Protein AF-A0A7K6EXL4-F1 (afdb_monomer_lite)

pLDDT: mean 89.22, std 12.32, range [44.78, 97.88]

Secondary structure (DSSP, 8-state):
---SS-TTTTTTTTS-HHHHHHHHHHHHHHTTT-HHHHHHHHHHHHHHHHHTT------HHHHT----PPTT----

Foldseek 3Di:
DDDPAAQCNQQCVVDPCVVLVVVLVVQCVVVVNDLVSVLVSVVVSVVVSVVSVGGGHDPCVVSVPDDPDDPPDDDD

InterPro domains:
  IPR014853 VWF/SSPO/Zonadhesin-like, cysteine-rich domain [PF08742] (5-66)
  IPR014853 VWF/SSPO/Zonadhesin-like, cysteine-rich domain [SM00832] (1-66)
  IPR050780 Mucin/von Willebrand/Thrombospondin superfamily [PTHR11339] (5-76)

Structure (mmCIF, N/CA/C/O backbone):
data_AF-A0A7K6EXL4-F1
#
_entry.id   AF-A0A7K6EXL4-F1
#
loop_
_atom_site.group_PDB
_atom_site.id
_atom_site.type_symbol
_atom_site.label_atom_id
_atom_site.label_alt_id
_atom_site.label_comp_id
_atom_site.label_asym_id
_atom_site.label_entity_id
_atom_site.label_seq_id
_atom_site.pdbx_PDB_ins_code
_atom_site.Cartn_x
_atom_site.Cartn_y
_atom_site.Cartn_z
_atom_site.occupancy
_atom_site.B_iso_or_equiv
_atom_site.auth_seq_id
_atom_site.auth_comp_id
_atom_site.auth_asym_id
_atom_site.auth_atom_id
_atom_site.pdbx_PDB_model_num
ATOM 1 N N . LYS A 1 1 ? -12.076 -20.015 3.399 1.00 44.78 1 LYS A N 1
ATOM 2 C CA . LYS A 1 1 ? -13.193 -19.035 3.406 1.00 44.78 1 LYS A CA 1
ATOM 3 C C . LYS A 1 1 ? -12.682 -17.739 2.774 1.00 44.78 1 LYS A C 1
ATOM 5 O O . LYS A 1 1 ? -11.828 -17.109 3.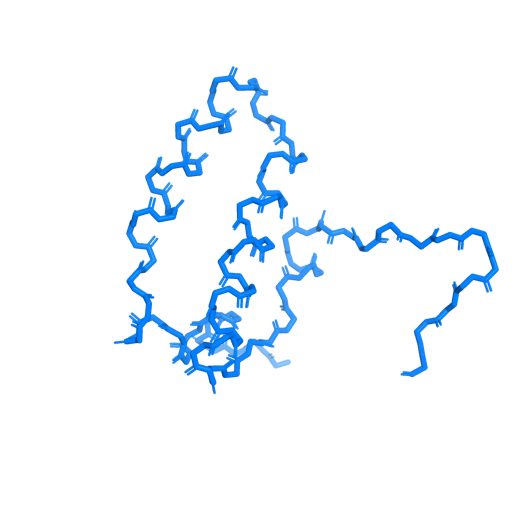376 1.00 44.78 1 LYS A O 1
ATOM 10 N N . LYS A 1 2 ? -13.100 -17.385 1.549 1.00 45.75 2 LYS A N 1
ATOM 11 C CA . LYS A 1 2 ? -12.771 -16.077 0.946 1.00 45.75 2 LYS A CA 1
ATOM 12 C C . LYS A 1 2 ? -13.608 -15.024 1.675 1.00 45.75 2 LYS A C 1
ATOM 14 O O . LYS A 1 2 ? -14.831 -15.084 1.604 1.00 45.75 2 LYS A O 1
ATOM 19 N N . SER A 1 3 ? -12.972 -14.126 2.424 1.00 55.91 3 SER A N 1
ATOM 20 C CA . SER A 1 3 ? -13.659 -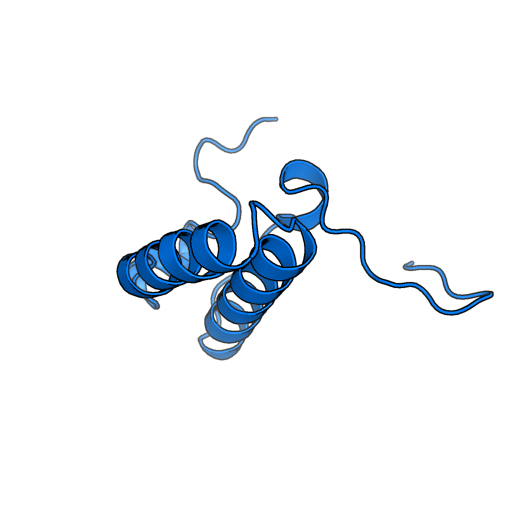12.940 2.940 1.00 55.91 3 SER A CA 1
ATOM 21 C C . SER A 1 3 ? -14.085 -12.091 1.742 1.00 55.91 3 SER A C 1
ATOM 23 O O . SER A 1 3 ? -13.251 -11.761 0.901 1.00 55.91 3 SER A O 1
ATOM 25 N N . PHE A 1 4 ? -15.373 -11.757 1.641 1.00 63.19 4 PHE A N 1
ATOM 26 C CA . PHE A 1 4 ? -15.925 -10.890 0.586 1.00 63.19 4 PHE A CA 1
ATOM 27 C C . PHE A 1 4 ? -15.423 -9.440 0.672 1.00 63.19 4 PHE A C 1
ATOM 29 O O . PHE A 1 4 ? -15.689 -8.627 -0.207 1.00 63.19 4 PHE A O 1
ATOM 36 N N . GLN A 1 5 ? -14.686 -9.118 1.729 1.00 76.38 5 GLN A N 1
ATOM 37 C CA . GLN A 1 5 ? -14.117 -7.813 1.990 1.00 76.38 5 GLN A CA 1
ATOM 38 C C . GLN A 1 5 ? -12.603 -8.020 2.129 1.00 76.38 5 GLN A C 1
ATOM 40 O O . GLN A 1 5 ? -12.165 -8.783 2.993 1.00 76.38 5 GLN A O 1
ATOM 45 N N . GLY A 1 6 ? -11.824 -7.447 1.203 1.00 89.19 6 GLY A N 1
ATOM 46 C CA . GLY A 1 6 ? -10.367 -7.624 1.124 1.00 89.19 6 GLY A CA 1
ATOM 47 C C . GLY A 1 6 ? -9.631 -7.222 2.412 1.00 89.19 6 GLY A C 1
ATOM 48 O O . GLY A 1 6 ? -10.237 -6.652 3.317 1.00 89.19 6 GLY A O 1
ATOM 49 N N . PRO A 1 7 ? -8.316 -7.471 2.515 1.00 94.06 7 PRO A N 1
ATOM 50 C CA . PRO A 1 7 ? -7.590 -7.407 3.788 1.00 94.06 7 PRO A CA 1
ATOM 51 C C . PRO 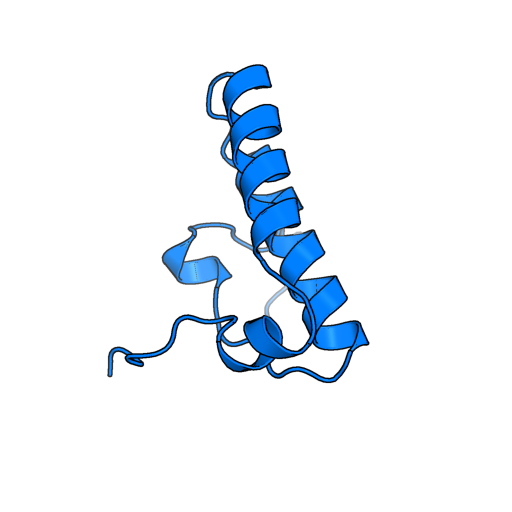A 1 7 ? -7.549 -6.022 4.457 1.00 94.06 7 PRO A C 1
ATOM 53 O O . PRO A 1 7 ? -7.257 -5.933 5.648 1.00 94.06 7 PRO A O 1
ATOM 56 N N . PHE A 1 8 ? -7.878 -4.964 3.712 1.00 95.44 8 PHE A N 1
ATOM 57 C CA . PHE A 1 8 ? -7.932 -3.576 4.174 1.00 95.44 8 PHE A CA 1
ATOM 58 C C . PHE A 1 8 ? -9.358 -3.025 4.337 1.00 95.44 8 PHE A C 1
ATOM 60 O O . PHE A 1 8 ? -9.526 -1.824 4.538 1.00 95.44 8 PHE A O 1
ATOM 67 N N . SER A 1 9 ? -10.402 -3.852 4.244 1.00 94.25 9 SER A N 1
ATOM 68 C CA . SER A 1 9 ? -11.791 -3.371 4.193 1.00 94.25 9 SER A CA 1
ATOM 69 C C . SER A 1 9 ? -12.193 -2.483 5.372 1.00 94.25 9 SER A C 1
ATOM 71 O O . SER A 1 9 ? -12.822 -1.447 5.165 1.00 94.25 9 SER A O 1
ATOM 73 N N . ALA A 1 10 ? -11.770 -2.834 6.589 1.00 93.75 10 ALA A N 1
ATOM 74 C CA . ALA A 1 10 ? -12.019 -2.042 7.794 1.00 93.75 10 ALA A CA 1
ATOM 75 C C . ALA A 1 10 ? -11.336 -0.661 7.752 1.00 93.75 10 ALA A C 1
ATOM 77 O O . ALA A 1 10 ? -11.768 0.270 8.425 1.00 93.75 10 ALA A O 1
ATOM 78 N N . CYS A 1 11 ? -10.287 -0.512 6.941 1.00 96.00 11 CYS A N 1
ATOM 79 C CA . CYS A 1 11 ? -9.509 0.712 6.825 1.00 96.00 11 CYS A CA 1
ATOM 80 C C . CYS A 1 11 ? -10.057 1.692 5.783 1.00 96.00 11 CYS A C 1
ATOM 82 O O . CYS A 1 11 ? -9.890 2.895 5.956 1.00 96.00 11 CYS A O 1
ATOM 84 N N . HIS A 1 12 ? -10.750 1.231 4.735 1.00 94.00 12 HIS A N 1
ATOM 85 C CA . HIS A 1 12 ? -11.153 2.085 3.604 1.00 94.00 12 HIS A CA 1
ATOM 86 C C . HIS A 1 12 ? -12.019 3.300 4.000 1.00 94.00 12 HIS A C 1
ATOM 88 O O . HIS A 1 12 ? -12.011 4.327 3.315 1.00 94.00 12 HIS A O 1
ATOM 94 N N . ASN A 1 13 ? -12.770 3.194 5.102 1.00 91.81 13 ASN A N 1
ATOM 95 C CA . ASN A 1 13 ? -13.582 4.293 5.633 1.00 91.81 13 ASN A CA 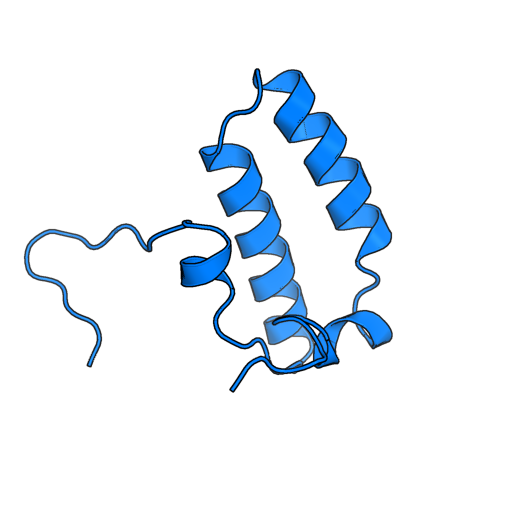1
ATOM 96 C C . ASN A 1 13 ? -12.775 5.305 6.459 1.00 91.81 13 ASN A C 1
ATOM 98 O O . ASN A 1 13 ? -13.212 6.445 6.592 1.00 91.81 13 ASN A O 1
ATOM 102 N N . ILE A 1 14 ? -11.612 4.904 6.973 1.00 94.62 14 ILE A N 1
ATOM 103 C CA . ILE A 1 14 ? -10.744 5.705 7.844 1.00 94.62 14 ILE A CA 1
ATOM 104 C C . ILE A 1 14 ? -9.614 6.345 7.030 1.00 94.62 14 ILE A C 1
ATOM 106 O O . ILE A 1 14 ? -9.368 7.542 7.128 1.00 94.62 14 ILE A O 1
ATOM 110 N N . VAL A 1 15 ? -8.965 5.549 6.178 1.00 95.69 15 VAL A N 1
ATOM 111 C CA . VAL A 1 15 ? -7.894 5.965 5.271 1.00 95.69 15 VAL A CA 1
ATOM 112 C C . VAL A 1 15 ? -8.336 5.642 3.852 1.00 95.69 15 VAL A C 1
ATOM 114 O O . VAL A 1 15 ? -8.467 4.473 3.472 1.00 95.69 15 VAL A O 1
ATOM 117 N N . LYS A 1 16 ? -8.577 6.682 3.050 1.00 94.56 16 LYS A N 1
ATOM 118 C CA . LYS A 1 16 ? -9.049 6.512 1.674 1.00 94.56 16 LYS A CA 1
ATOM 119 C C . LYS A 1 16 ? -7.968 5.805 0.837 1.00 94.56 16 LYS A C 1
ATOM 121 O O . LYS A 1 16 ? -6.855 6.313 0.742 1.00 94.56 16 LYS A O 1
ATOM 126 N N . PRO A 1 17 ? -8.274 4.661 0.196 1.00 94.69 17 PRO A N 1
ATOM 127 C CA . PRO A 1 17 ? -7.279 3.891 -0.559 1.00 94.69 17 PRO A CA 1
ATOM 128 C C . PRO A 1 17 ? -6.860 4.567 -1.870 1.00 94.69 17 PRO A C 1
ATOM 130 O O . PRO A 1 17 ? -5.854 4.195 -2.462 1.00 94.69 17 PRO A O 1
ATOM 133 N N . HIS A 1 18 ? -7.638 5.541 -2.344 1.00 94.88 18 HIS A N 1
ATOM 134 C CA . HIS A 1 18 ? -7.485 6.149 -3.661 1.00 94.88 18 HIS A CA 1
ATOM 135 C C . HIS A 1 18 ? -6.096 6.765 -3.895 1.00 94.88 18 HIS A C 1
ATOM 137 O O . HIS A 1 18 ? -5.516 6.562 -4.961 1.00 94.88 18 HIS A O 1
ATOM 143 N N . ASP A 1 19 ? -5.545 7.465 -2.905 1.00 90.19 19 ASP A N 1
ATOM 144 C CA . ASP A 1 19 ? -4.258 8.150 -3.068 1.00 90.19 19 ASP A CA 1
ATOM 145 C C . ASP A 1 19 ? -3.096 7.149 -3.063 1.00 90.19 19 ASP A C 1
ATOM 147 O O . ASP A 1 19 ? -2.216 7.210 -3.919 1.00 90.19 19 ASP A O 1
ATOM 151 N N . PHE A 1 20 ? -3.160 6.138 -2.190 1.00 93.81 20 PHE A N 1
ATOM 152 C CA . PHE A 1 20 ? -2.222 5.011 -2.192 1.00 93.81 20 PHE A CA 1
ATOM 153 C C . PHE A 1 20 ? -2.278 4.226 -3.503 1.00 93.81 20 PHE A C 1
ATOM 155 O O . PHE A 1 20 ? -1.243 3.837 -4.032 1.00 93.81 20 PHE A O 1
ATOM 162 N N . TYR A 1 21 ? -3.476 4.019 -4.051 1.00 93.81 21 TYR A N 1
ATOM 163 C CA . TYR A 1 21 ? -3.668 3.327 -5.320 1.00 93.81 21 TYR A CA 1
ATOM 164 C C . TYR A 1 21 ? -3.057 4.097 -6.496 1.00 93.81 21 TYR A C 1
ATOM 166 O O . TYR A 1 21 ? -2.328 3.512 -7.294 1.00 93.81 21 TYR A O 1
ATOM 174 N N . ARG A 1 22 ? -3.309 5.410 -6.597 1.00 95.31 22 ARG A N 1
ATOM 175 C CA . ARG A 1 22 ? -2.726 6.243 -7.661 1.00 95.31 22 ARG A CA 1
ATOM 176 C C . ARG A 1 22 ? -1.204 6.278 -7.587 1.00 95.31 22 ARG A C 1
ATOM 178 O O . ARG A 1 22 ? -0.558 6.079 -8.613 1.00 95.31 22 ARG A O 1
ATOM 185 N N . ASN A 1 23 ? -0.654 6.464 -6.389 1.00 93.00 23 ASN A N 1
ATOM 186 C CA . ASN A 1 23 ? 0.793 6.450 -6.186 1.00 93.00 23 ASN A CA 1
ATOM 187 C C . ASN A 1 23 ? 1.375 5.075 -6.524 1.00 93.00 23 ASN A C 1
ATOM 189 O O . ASN A 1 23 ? 2.343 4.999 -7.265 1.00 93.00 23 ASN A O 1
ATOM 193 N N . CYS A 1 24 ? 0.721 3.984 -6.105 1.00 95.50 24 CYS A N 1
ATOM 194 C CA . CYS A 1 24 ? 1.136 2.630 -6.466 1.00 95.50 24 CYS A CA 1
ATOM 195 C C . CYS A 1 24 ? 1.228 2.436 -7.981 1.00 95.50 24 CYS A C 1
ATOM 197 O O . CYS A 1 24 ? 2.211 1.881 -8.457 1.00 95.50 24 CYS A O 1
ATOM 199 N N . LEU A 1 25 ? 0.211 2.858 -8.740 1.00 95.69 25 LEU A N 1
ATOM 200 C CA . LEU A 1 25 ? 0.221 2.720 -10.197 1.00 95.69 25 LEU A CA 1
ATOM 201 C C . LEU A 1 25 ? 1.374 3.498 -10.825 1.00 95.69 25 LEU A C 1
ATOM 203 O O . LEU A 1 25 ? 2.051 2.976 -11.709 1.00 95.69 25 LEU A O 1
ATOM 207 N N . TYR A 1 26 ? 1.588 4.727 -10.359 1.00 95.94 26 TYR A N 1
ATOM 208 C CA . TYR A 1 26 ? 2.671 5.567 -10.840 1.00 95.94 26 TYR A CA 1
ATOM 209 C C . TYR A 1 26 ? 4.035 4.947 -10.517 1.00 95.94 26 TYR A C 1
ATOM 211 O O . TYR A 1 26 ? 4.816 4.689 -11.428 1.00 95.94 26 TYR A O 1
ATOM 219 N N . ASP A 1 27 ? 4.294 4.620 -9.251 1.00 94.81 27 ASP A N 1
ATOM 220 C CA . ASP A 1 27 ? 5.587 4.108 -8.798 1.00 94.81 27 ASP A CA 1
ATOM 221 C C . ASP A 1 27 ? 5.902 2.746 -9.422 1.00 94.81 27 ASP A C 1
ATOM 223 O O . ASP A 1 27 ? 7.020 2.518 -9.879 1.00 94.81 27 ASP A O 1
ATOM 227 N N . VAL A 1 28 ? 4.924 1.839 -9.507 1.00 95.75 28 VAL A N 1
ATOM 228 C CA . VAL A 1 28 ? 5.117 0.534 -10.155 1.00 95.75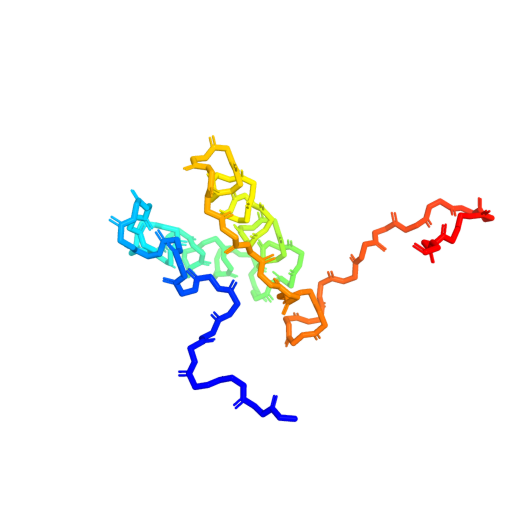 28 VAL A CA 1
ATOM 229 C C . VAL A 1 28 ? 5.409 0.710 -11.645 1.00 95.75 28 VAL A C 1
ATOM 231 O O . VAL A 1 28 ? 6.297 0.036 -12.161 1.00 95.75 28 VAL A O 1
ATOM 234 N N . CYS A 1 29 ? 4.721 1.624 -12.336 1.00 96.31 29 CYS A N 1
ATOM 235 C CA . CYS A 1 29 ? 4.980 1.899 -13.751 1.00 96.31 29 CYS A CA 1
ATOM 236 C C . CYS A 1 29 ? 6.364 2.522 -13.976 1.00 96.31 29 CYS A C 1
ATOM 238 O O . CYS A 1 29 ? 7.053 2.144 -14.917 1.00 96.31 29 CYS A O 1
ATOM 240 N N . MET A 1 30 ? 6.783 3.445 -13.108 1.00 96.94 30 MET A N 1
ATOM 241 C CA . MET A 1 30 ? 8.097 4.093 -13.178 1.00 96.94 30 MET A CA 1
ATOM 242 C C . MET A 1 30 ? 9.256 3.144 -12.853 1.00 96.94 30 MET A C 1
ATOM 244 O O . MET A 1 30 ? 10.400 3.453 -13.169 1.00 96.94 30 MET A O 1
ATOM 248 N N . ASN A 1 31 ? 8.968 2.005 -12.220 1.00 96.00 31 ASN A N 1
ATOM 249 C CA . ASN A 1 31 ? 9.945 0.985 -11.849 1.00 96.00 31 ASN A CA 1
ATOM 250 C C . ASN A 1 31 ? 9.723 -0.327 -12.624 1.00 96.00 31 ASN A C 1
ATOM 252 O O . ASN A 1 31 ? 9.918 -1.405 -12.066 1.00 96.00 31 ASN A O 1
ATOM 256 N N . ASP A 1 32 ? 9.258 -0.260 -13.876 1.00 95.19 32 ASP A N 1
ATOM 257 C CA . ASP A 1 32 ? 9.116 -1.415 -14.781 1.00 95.19 32 ASP A CA 1
ATOM 258 C C . ASP A 1 32 ? 8.317 -2.599 -14.198 1.00 95.19 32 ASP A C 1
ATOM 260 O O . ASP A 1 32 ? 8.592 -3.772 -14.458 1.00 95.19 32 ASP A O 1
ATOM 264 N N . GLY A 1 33 ? 7.310 -2.316 -13.369 1.00 91.94 33 GLY A N 1
ATOM 265 C CA . GLY A 1 33 ? 6.498 -3.354 -12.737 1.00 91.94 33 GLY A CA 1
ATOM 266 C C . GLY A 1 33 ? 7.139 -3.999 -11.503 1.00 91.94 33 GLY A C 1
ATOM 267 O O . GLY A 1 33 ? 6.689 -5.066 -11.077 1.00 91.94 33 GLY A O 1
ATOM 268 N N . ALA A 1 34 ? 8.176 -3.390 -10.914 1.00 94.00 34 ALA A N 1
ATOM 269 C CA . ALA A 1 34 ? 8.901 -3.949 -9.778 1.00 94.00 34 ALA A CA 1
ATOM 270 C C . ALA A 1 34 ? 7.979 -4.293 -8.596 1.00 94.00 34 ALA A C 1
ATOM 272 O O . ALA A 1 34 ? 7.369 -3.437 -7.950 1.00 94.00 34 ALA A O 1
ATOM 273 N N . ARG A 1 35 ? 7.940 -5.584 -8.249 1.00 93.19 35 ARG A N 1
ATOM 274 C CA . ARG A 1 35 ? 7.133 -6.103 -7.134 1.00 93.19 35 ARG A CA 1
ATOM 275 C C . ARG A 1 35 ? 7.540 -5.517 -5.781 1.00 93.19 35 ARG A C 1
ATOM 277 O O . ARG A 1 35 ? 6.694 -5.359 -4.908 1.00 93.19 35 ARG A O 1
ATOM 284 N N . SER A 1 36 ? 8.816 -5.182 -5.599 1.00 93.81 36 SER A N 1
ATOM 285 C CA . SER A 1 36 ? 9.317 -4.538 -4.379 1.00 93.81 36 SER A CA 1
ATOM 286 C C . SER A 1 36 ? 8.593 -3.220 -4.089 1.00 93.81 36 SER A C 1
ATOM 288 O O . SER A 1 36 ? 8.216 -2.983 -2.943 1.00 93.81 36 SER A O 1
ATOM 290 N N . ILE A 1 37 ? 8.319 -2.421 -5.123 1.00 95.31 37 ILE A N 1
ATOM 291 C CA . ILE A 1 37 ? 7.584 -1.156 -5.016 1.00 95.31 37 ILE A CA 1
ATOM 292 C C . ILE A 1 37 ? 6.130 -1.404 -4.611 1.00 95.31 37 ILE A C 1
ATOM 294 O O . ILE A 1 37 ? 5.644 -0.793 -3.661 1.00 95.31 37 ILE A O 1
ATOM 298 N N . LEU A 1 38 ? 5.458 -2.376 -5.243 1.00 95.00 38 LEU A N 1
ATOM 299 C CA . LEU A 1 38 ? 4.117 -2.807 -4.827 1.00 95.00 38 LEU A CA 1
ATOM 300 C C . LEU A 1 38 ? 4.090 -3.174 -3.332 1.00 95.00 38 LEU A C 1
ATOM 302 O O . LEU A 1 38 ? 3.212 -2.730 -2.593 1.00 95.00 38 LEU A O 1
ATOM 306 N N . CYS A 1 39 ? 5.062 -3.964 -2.873 1.00 95.81 39 CYS A N 1
ATOM 307 C CA . CYS A 1 39 ? 5.135 -4.391 -1.479 1.00 95.81 39 CYS A CA 1
ATOM 308 C C . CYS A 1 39 ? 5.382 -3.230 -0.509 1.00 95.81 39 CYS A C 1
ATOM 310 O O . CYS A 1 39 ? 4.792 -3.220 0.569 1.00 95.81 39 CYS A O 1
ATOM 312 N N . GLN A 1 40 ? 6.196 -2.241 -0.886 1.00 94.88 40 GLN A N 1
ATOM 313 C CA . GLN A 1 40 ? 6.433 -1.039 -0.079 1.00 94.88 40 GLN A CA 1
ATOM 314 C C . GLN A 1 40 ? 5.176 -0.173 0.056 1.00 94.88 40 GLN A C 1
ATOM 316 O O . GLN A 1 40 ? 4.872 0.309 1.151 1.00 94.88 40 GLN A O 1
ATOM 321 N N . VAL A 1 41 ? 4.406 -0.002 -1.022 1.00 95.81 41 VAL A N 1
ATOM 322 C CA . VAL A 1 41 ? 3.163 0.780 -0.967 1.00 95.81 41 VAL A CA 1
ATOM 323 C C . VAL A 1 41 ? 2.106 0.069 -0.121 1.00 95.81 41 VAL A C 1
ATOM 325 O O . VAL A 1 41 ? 1.474 0.698 0.730 1.00 95.81 41 VAL A O 1
ATOM 328 N N . LEU A 1 42 ? 1.953 -1.249 -0.289 1.00 96.38 42 LEU A N 1
ATOM 329 C CA . LEU A 1 42 ? 1.044 -2.050 0.535 1.00 96.38 42 LEU A CA 1
ATOM 330 C C . LEU A 1 42 ? 1.457 -2.064 2.014 1.00 96.38 42 LEU A C 1
ATOM 332 O O . LEU A 1 42 ? 0.585 -1.970 2.878 1.00 96.38 42 LEU A O 1
ATOM 336 N N . GLU A 1 43 ? 2.760 -2.120 2.311 1.00 96.19 43 GLU A N 1
ATOM 337 C CA . GLU A 1 43 ? 3.274 -1.992 3.680 1.00 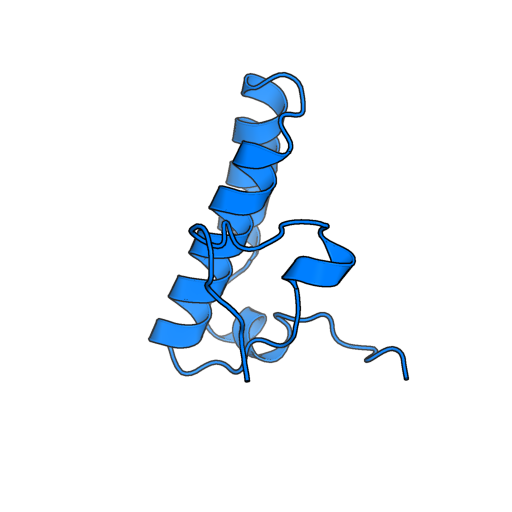96.19 43 GLU A CA 1
ATOM 338 C C . GLU A 1 43 ? 2.886 -0.651 4.285 1.00 96.19 43 GLU A C 1
ATOM 340 O O . GLU A 1 43 ? 2.365 -0.592 5.399 1.00 96.19 43 GLU A O 1
ATOM 345 N N . THR A 1 44 ? 3.110 0.425 3.530 1.00 96.50 44 THR A N 1
ATOM 346 C CA . THR A 1 44 ? 2.809 1.781 3.980 1.00 96.50 44 THR A CA 1
ATOM 347 C C . THR A 1 44 ? 1.318 1.916 4.267 1.00 96.50 44 THR A C 1
ATOM 349 O O . THR A 1 44 ? 0.947 2.378 5.345 1.00 96.50 44 THR A O 1
ATOM 352 N N . TYR A 1 45 ? 0.452 1.433 3.370 1.00 97.12 45 TYR A N 1
ATOM 353 C CA . TYR A 1 45 ? -0.992 1.458 3.594 1.00 97.12 45 TYR A CA 1
ATOM 354 C C . TYR A 1 45 ? -1.393 0.630 4.822 1.00 97.12 45 TYR A C 1
ATOM 356 O O . TYR A 1 45 ? -2.137 1.113 5.675 1.00 97.12 45 TYR A O 1
ATOM 364 N N . ALA A 1 46 ? -0.838 -0.577 4.984 1.00 96.81 46 ALA A N 1
ATOM 365 C CA . ALA A 1 46 ? -1.071 -1.418 6.156 1.00 96.81 46 ALA A CA 1
ATOM 366 C C . ALA A 1 46 ? -0.651 -0.735 7.465 1.00 96.81 46 ALA A C 1
ATOM 368 O O . ALA A 1 46 ? -1.393 -0.776 8.449 1.00 96.81 46 ALA A O 1
ATOM 369 N N . ALA A 1 47 ? 0.518 -0.095 7.484 1.00 97.06 47 ALA A N 1
ATOM 370 C CA . ALA A 1 47 ? 1.023 0.641 8.635 1.00 97.06 47 ALA A CA 1
ATOM 371 C C . ALA A 1 47 ? 0.140 1.853 8.965 1.00 97.06 47 ALA A C 1
ATOM 373 O O . ALA A 1 47 ? -0.220 2.045 10.127 1.00 97.06 47 ALA A O 1
ATOM 374 N N . THR A 1 48 ? -0.278 2.631 7.960 1.00 97.75 48 THR A N 1
ATOM 375 C CA . THR A 1 48 ? -1.202 3.758 8.147 1.00 97.75 48 THR A CA 1
ATOM 376 C C . THR A 1 48 ? -2.546 3.283 8.700 1.00 97.75 48 THR A C 1
ATOM 378 O O . THR A 1 48 ? -3.025 3.832 9.689 1.00 97.75 48 THR A O 1
ATOM 381 N N . CYS A 1 49 ? -3.123 2.215 8.146 1.00 97.50 49 CYS A N 1
ATOM 382 C CA . CYS A 1 49 ? -4.359 1.617 8.649 1.00 97.50 49 CYS A CA 1
ATOM 383 C C . CYS A 1 49 ? -4.258 1.217 10.128 1.00 97.50 49 CYS A C 1
ATOM 385 O O . CYS A 1 49 ? -5.104 1.610 10.932 1.00 97.50 49 CYS A O 1
ATOM 387 N N . ARG A 1 50 ? -3.192 0.497 10.504 1.00 96.81 50 ARG A N 1
ATOM 388 C CA . ARG A 1 50 ? -2.944 0.087 11.897 1.00 96.81 50 ARG A CA 1
ATOM 389 C C . ARG A 1 50 ? -2.749 1.286 12.822 1.00 96.81 50 ARG A C 1
ATOM 391 O O . ARG A 1 50 ? -3.290 1.290 13.923 1.00 96.81 50 ARG A O 1
ATOM 398 N N . LYS A 1 51 ? -2.038 2.326 12.370 1.00 97.88 51 LYS A N 1
ATOM 399 C CA . LYS A 1 51 ? -1.851 3.579 13.122 1.00 97.88 51 LYS A CA 1
ATOM 400 C C . LYS A 1 51 ? -3.183 4.267 13.442 1.00 97.88 51 LYS A C 1
ATOM 402 O O . LYS A 1 51 ? -3.310 4.884 14.492 1.00 97.88 51 LYS A O 1
ATOM 407 N N . HIS A 1 52 ? -4.173 4.132 12.563 1.00 96.94 52 HIS A N 1
ATOM 408 C CA . HIS A 1 52 ? -5.532 4.629 12.776 1.00 96.94 52 HIS A CA 1
ATOM 409 C C . HIS A 1 52 ? -6.466 3.620 13.477 1.00 96.94 52 HIS A C 1
ATOM 411 O O . HIS A 1 52 ? -7.673 3.840 13.530 1.00 96.94 52 HIS A O 1
ATOM 417 N N . GLY A 1 53 ? -5.932 2.521 14.019 1.00 96.31 53 GLY A N 1
ATOM 418 C CA . GLY A 1 53 ? -6.696 1.520 14.769 1.00 96.31 53 GLY A CA 1
ATOM 419 C C . GLY A 1 53 ? -7.520 0.556 13.909 1.00 96.31 53 GLY A C 1
ATOM 420 O O . GLY A 1 53 ? -8.302 -0.221 14.453 1.00 96.31 53 GLY A O 1
ATOM 421 N N . ALA A 1 54 ? -7.366 0.573 12.581 1.00 96.44 54 ALA A N 1
ATOM 422 C CA . ALA A 1 54 ? -8.063 -0.366 11.709 1.00 96.44 54 ALA A CA 1
ATOM 423 C C . ALA A 1 54 ? -7.433 -1.764 11.777 1.00 96.44 54 ALA A C 1
ATOM 425 O O . ALA A 1 54 ? -6.210 -1.920 11.722 1.00 96.44 54 ALA A O 1
ATOM 426 N N . MET A 1 55 ? -8.281 -2.794 11.808 1.00 94.12 55 MET A N 1
ATOM 427 C CA . MET A 1 55 ? -7.836 -4.173 11.637 1.00 94.12 55 MET A CA 1
ATOM 428 C C . MET A 1 55 ? -7.388 -4.396 10.188 1.00 94.12 55 MET A C 1
ATOM 430 O O . MET A 1 55 ? -8.126 -4.110 9.246 1.00 94.12 55 MET A O 1
ATOM 434 N N . VAL A 1 56 ? -6.177 -4.926 10.019 1.00 94.88 56 VAL A N 1
ATOM 435 C CA . VAL A 1 56 ? -5.620 -5.316 8.720 1.00 94.88 56 VAL A CA 1
ATOM 436 C C . VAL A 1 56 ? -5.396 -6.822 8.740 1.00 94.88 56 VAL A C 1
ATOM 438 O O . VAL A 1 56 ? -4.601 -7.314 9.541 1.00 94.88 56 VAL A O 1
ATOM 441 N N . HIS A 1 57 ? -6.105 -7.548 7.878 1.00 93.81 57 HIS A N 1
ATOM 442 C CA . HIS A 1 57 ? -5.936 -8.995 7.724 1.00 93.81 57 HIS A CA 1
ATOM 443 C C . HIS A 1 57 ? -4.702 -9.325 6.872 1.00 93.81 57 HIS A C 1
ATOM 445 O O . HIS A 1 57 ? -4.020 -8.429 6.371 1.00 93.81 57 HIS A O 1
ATOM 451 N N . ASP A 1 58 ? -4.413 -10.617 6.694 1.00 93.00 58 ASP A N 1
ATOM 452 C CA . ASP A 1 58 ? -3.301 -11.057 5.854 1.00 93.00 58 ASP A CA 1
ATOM 453 C C . ASP A 1 58 ? -3.453 -10.555 4.409 1.00 93.00 58 ASP A C 1
ATOM 455 O O . ASP A 1 58 ? -4.302 -11.006 3.637 1.00 93.00 58 ASP A O 1
ATOM 459 N N . TRP A 1 59 ? -2.603 -9.595 4.061 1.00 94.50 59 TRP A N 1
ATOM 460 C CA . TRP A 1 59 ? -2.453 -9.062 2.716 1.00 94.50 59 TRP A CA 1
ATOM 461 C C . TRP A 1 59 ? -1.169 -9.544 2.044 1.00 94.50 59 TRP A C 1
ATOM 463 O O . TRP A 1 59 ? -1.077 -9.445 0.825 1.00 94.50 59 TRP A O 1
ATOM 473 N N . ARG A 1 60 ? -0.201 -10.074 2.804 1.00 94.06 60 ARG A N 1
ATOM 474 C CA . ARG A 1 60 ? 1.133 -10.430 2.305 1.00 94.06 60 ARG A CA 1
ATOM 475 C C . ARG A 1 60 ? 1.110 -11.703 1.482 1.00 94.06 60 ARG A C 1
ATOM 477 O O . ARG A 1 60 ? 1.737 -11.744 0.428 1.00 94.06 60 ARG A O 1
ATOM 484 N N . THR A 1 61 ? 0.380 -12.721 1.935 1.00 91.19 61 THR A N 1
ATOM 485 C CA . THR A 1 61 ? 0.223 -13.973 1.184 1.00 91.19 61 THR A CA 1
ATOM 486 C C . THR A 1 61 ? -0.439 -13.737 -0.178 1.00 91.19 61 THR A C 1
ATOM 488 O O . THR A 1 61 ? 0.150 -14.123 -1.189 1.00 91.19 61 THR A O 1
ATOM 491 N N . PRO A 1 62 ? -1.604 -13.058 -0.279 1.00 91.62 62 PRO A N 1
ATOM 492 C CA . PRO A 1 62 ? -2.242 -12.833 -1.577 1.00 91.62 62 PRO A CA 1
ATOM 493 C C . PRO A 1 62 ? -1.484 -11.842 -2.471 1.00 91.62 62 PRO A C 1
ATOM 495 O O . PRO A 1 62 ? -1.539 -11.978 -3.691 1.00 91.62 62 PRO A O 1
ATOM 498 N N . SER A 1 63 ? -0.762 -10.867 -1.906 1.00 91.81 63 SER A N 1
ATOM 499 C CA . SER A 1 63 ? 0.090 -9.962 -2.687 1.00 91.81 63 SER A CA 1
ATOM 500 C C . SER A 1 63 ? 1.474 -10.540 -2.983 1.00 91.81 63 SER A C 1
ATOM 502 O O . SER A 1 63 ? 2.260 -9.888 -3.666 1.00 91.81 63 SER A O 1
ATOM 504 N N . GLY A 1 64 ? 1.795 -11.743 -2.480 1.00 93.56 64 GLY A N 1
ATOM 505 C CA . GLY A 1 64 ? 3.128 -12.359 -2.443 1.00 93.56 64 GLY A CA 1
ATOM 506 C C . GLY A 1 64 ? 4.236 -11.370 -2.084 1.00 93.56 64 GLY A C 1
ATOM 507 O O . GLY A 1 64 ? 5.213 -11.235 -2.818 1.00 93.56 64 GLY A O 1
ATOM 508 N N . CYS A 1 65 ? 4.035 -10.652 -0.983 1.00 94.06 65 CYS A N 1
ATOM 509 C CA . CYS A 1 65 ? 4.986 -9.727 -0.378 1.00 94.06 65 CYS A CA 1
ATOM 510 C C . CYS A 1 65 ? 5.509 -10.324 0.936 1.00 94.06 65 CYS A C 1
ATOM 512 O O . CYS A 1 65 ? 5.065 -9.902 2.014 1.00 94.06 65 CYS A O 1
ATOM 514 N N . PRO A 1 66 ? 6.395 -11.339 0.866 1.00 88.94 66 PRO A N 1
ATOM 515 C CA . PRO A 1 66 ? 6.901 -12.013 2.054 1.00 88.94 66 PRO A CA 1
ATOM 516 C C . PRO A 1 66 ? 7.635 -11.027 2.967 1.00 88.94 66 PRO A C 1
ATOM 518 O O . PRO A 1 66 ? 8.217 -10.042 2.509 1.00 88.94 66 PRO A O 1
ATOM 521 N N . LEU A 1 67 ? 7.597 -11.297 4.270 1.00 83.44 67 LEU A N 1
ATOM 522 C CA . LEU A 1 67 ? 8.467 -10.606 5.214 1.00 83.44 67 LEU A CA 1
ATOM 523 C C . LEU A 1 67 ? 9.913 -11.052 4.961 1.00 83.44 67 LEU A C 1
ATOM 525 O O . LEU A 1 67 ? 10.151 -12.257 4.858 1.00 83.44 67 LEU A O 1
ATOM 529 N N . PRO A 1 68 ? 10.880 -10.125 4.867 1.00 72.88 68 PRO A N 1
ATOM 530 C CA . PRO A 1 68 ? 12.280 -10.500 4.941 1.00 72.88 68 PRO A CA 1
ATOM 531 C C . PRO A 1 68 ? 12.554 -11.002 6.362 1.00 72.88 68 PRO A C 1
ATOM 533 O O . PRO A 1 68 ? 12.539 -10.229 7.319 1.00 72.88 68 PRO A O 1
ATOM 536 N N . CYS A 1 69 ? 12.762 -12.307 6.498 1.00 73.75 69 CYS A N 1
ATOM 537 C CA . CYS A 1 69 ? 13.170 -12.932 7.748 1.00 73.75 69 CYS A CA 1
ATOM 538 C C . CYS A 1 69 ? 14.706 -12.986 7.786 1.00 73.75 69 CYS A C 1
ATOM 540 O O . CYS A 1 69 ? 15.299 -13.575 6.879 1.00 73.75 69 CYS A O 1
ATOM 542 N N . PRO A 1 70 ? 15.371 -12.391 8.795 1.00 74.88 70 PRO A N 1
ATOM 543 C CA . PRO A 1 70 ? 16.778 -12.669 9.073 1.00 74.88 70 PRO A CA 1
ATOM 544 C C . PRO A 1 70 ? 17.022 -14.173 9.259 1.00 74.88 70 PRO A C 1
ATOM 546 O O . PRO A 1 70 ? 16.108 -14.899 9.669 1.00 74.88 70 PRO A O 1
ATOM 549 N N . GLU A 1 71 ? 18.251 -14.637 9.005 1.00 75.62 71 GLU A N 1
ATOM 550 C CA . GLU A 1 71 ? 18.638 -16.024 9.293 1.00 75.62 71 GLU A CA 1
ATOM 551 C C . GLU A 1 71 ? 18.232 -16.418 10.722 1.00 75.62 71 GLU A C 1
ATOM 553 O O . GLU A 1 71 ? 18.460 -15.677 11.679 1.00 75.62 71 GLU A O 1
ATOM 558 N N . ASN A 1 72 ? 17.621 -17.600 10.850 1.00 78.88 72 ASN A N 1
ATOM 559 C CA . ASN A 1 72 ? 17.133 -18.189 12.104 1.00 78.88 72 ASN A CA 1
ATOM 560 C C . ASN A 1 72 ? 15.936 -17.486 12.779 1.00 78.88 72 ASN A C 1
ATOM 562 O O . ASN A 1 72 ? 15.658 -17.758 13.946 1.00 78.88 72 ASN A O 1
ATOM 566 N N . SER A 1 73 ? 15.189 -16.628 12.076 1.00 76.62 73 SER A N 1
ATOM 567 C CA . SER A 1 73 ? 13.920 -16.086 12.589 1.00 76.62 73 SER A CA 1
ATOM 568 C C . SER A 1 73 ? 12.706 -16.887 12.099 1.00 76.62 73 SER A C 1
ATOM 570 O O . SER A 1 73 ? 12.625 -17.270 10.932 1.00 76.62 73 SER A O 1
ATOM 572 N N . HIS A 1 74 ? 11.747 -17.137 12.993 1.00 66.94 74 HIS A N 1
ATOM 573 C CA . HIS A 1 74 ? 10.432 -17.685 12.655 1.00 66.94 74 HIS A CA 1
ATOM 574 C C . HIS A 1 74 ? 9.339 -16.896 13.388 1.00 66.94 74 HIS A C 1
ATOM 576 O O . HIS A 1 74 ? 9.601 -16.296 14.429 1.00 66.94 74 HIS A O 1
ATOM 582 N N . TYR A 1 75 ? 8.142 -16.847 12.802 1.00 60.50 75 TYR A N 1
ATOM 583 C CA . TYR A 1 75 ? 6.958 -16.236 13.410 1.00 60.50 75 TYR A CA 1
ATOM 584 C C . TYR A 1 75 ? 6.165 -17.351 14.104 1.00 60.50 75 TYR A C 1
ATOM 586 O O . TYR A 1 75 ? 5.846 -18.343 13.444 1.00 60.50 75 TYR A O 1
ATOM 594 N N . GLU A 1 76 ? 5.918 -17.209 15.406 1.00 55.31 76 GLU A N 1
ATOM 595 C CA . GLU A 1 76 ? 5.108 -18.127 16.228 1.00 55.31 76 GLU A CA 1
ATOM 596 C C . GLU A 1 76 ? 3.621 -17.733 16.195 1.00 55.31 76 GLU A C 1
ATOM 598 O O . GLU A 1 76 ? 3.329 -16.511 16.178 1.00 55.31 76 GLU A O 1
#

Radius of gyration: 13.51 Å; chains: 1; bounding box: 35×27×31 Å

Sequence (76 aa):
KKSFQGPFSACHNIVKPHDFYRNCLYDVCMNDGARSILCQVLETYAATCRKHGAMVHDWRTPSGCPLPCPENSHYE

Organism: NCBI:txid266360